Protein AF-A0A0F6RC29-F1 (afdb_monomer_lite)

Organism: NCBI:txid914150

Secondary structure (DSSP, 8-state):
--HHHHHHHHHHHTT------------------TT-----EEEEETTTTEEEEES-GGG--HHHHHTTPPSSHHHHHHHHHHHHHTT--HHHHHHHHHHHH-

pLDDT: mean 78.15, std 18.76, range [49.47, 97.19]

Radius of gyration: 29.3 Å; chains: 1; bounding box: 39×80×54 Å

Sequence (102 aa):
MMKALALCLVLYVLSAPSFSGSANVKVTIKIPHTGQQSQAVRLFNYELDRFQIIRNPFSLTREECLAYLPPNHEKAIEILDLHIDKGREPYRALRLTYIGMS

Foldseek 3Di:
DPPVVVVVVVVVVPPDPPPPDPPPPPPDPPPDDDPDPQVFDWAQFQVVRGIDTDRDLLPDDLVNLQRRDDPVSPQLNVQQVVCVVVVDRSSVSSVVSVVVVD

Structure (mmCIF, N/CA/C/O backbone):
data_AF-A0A0F6RC29-F1
#
_entry.id   AF-A0A0F6RC29-F1
#
loop_
_atom_site.group_PDB
_atom_site.id
_atom_site.type_symbol
_atom_site.label_atom_id
_atom_site.label_alt_id
_atom_site.label_comp_id
_atom_site.label_asym_id
_atom_site.label_entity_id
_atom_site.label_seq_id
_atom_site.pdbx_PDB_ins_code
_atom_site.Cartn_x
_atom_site.Cartn_y
_atom_site.Cartn_z
_atom_site.occupancy
_atom_site.B_iso_or_equiv
_atom_site.auth_seq_id
_atom_site.auth_comp_id
_atom_site.auth_asym_id
_atom_site.auth_atom_id
_atom_site.pdbx_PDB_model_num
ATOM 1 N N . MET A 1 1 ? 23.336 67.166 39.856 1.00 51.69 1 MET A N 1
ATOM 2 C CA . MET A 1 1 ? 22.241 66.324 39.317 1.00 51.69 1 MET A CA 1
ATOM 3 C C . MET A 1 1 ? 22.669 64.906 38.899 1.00 51.69 1 MET A C 1
ATOM 5 O O . MET A 1 1 ? 21.807 64.147 38.494 1.00 51.69 1 MET A O 1
ATOM 9 N N . MET A 1 2 ? 23.937 64.482 39.057 1.00 52.16 2 MET A N 1
ATOM 10 C CA . MET A 1 2 ? 24.372 63.115 38.684 1.00 52.16 2 MET A CA 1
ATOM 11 C C . MET A 1 2 ? 24.290 62.057 39.802 1.00 52.16 2 MET A C 1
ATOM 13 O O . MET A 1 2 ? 24.380 60.869 39.524 1.00 52.16 2 MET A O 1
ATOM 17 N N . LYS A 1 3 ? 24.091 62.452 41.069 1.00 49.47 3 LYS A N 1
ATOM 18 C CA . LYS A 1 3 ? 24.072 61.502 42.201 1.00 49.47 3 LYS A CA 1
ATOM 19 C C . LYS A 1 3 ? 22.765 60.701 42.318 1.00 49.47 3 LYS A C 1
ATOM 21 O O . LYS A 1 3 ? 22.790 59.582 42.812 1.00 49.47 3 LYS A O 1
ATOM 26 N N . ALA A 1 4 ? 21.646 61.247 41.836 1.00 56.31 4 ALA A N 1
ATOM 27 C CA . ALA A 1 4 ? 20.337 60.590 41.916 1.00 56.31 4 ALA A CA 1
ATOM 28 C C . ALA A 1 4 ? 20.179 59.442 40.899 1.00 56.31 4 ALA A C 1
ATOM 30 O O . ALA A 1 4 ? 19.590 58.417 41.220 1.00 56.31 4 ALA A O 1
ATOM 31 N N . LEU A 1 5 ? 20.774 59.576 39.705 1.00 55.19 5 LEU A N 1
ATOM 32 C CA . LEU A 1 5 ? 20.736 58.549 38.653 1.00 55.19 5 LEU A CA 1
ATOM 33 C C . LEU A 1 5 ? 21.456 57.257 39.063 1.00 55.19 5 LEU A C 1
ATOM 35 O O . LEU A 1 5 ? 20.978 56.167 38.761 1.00 55.19 5 LEU A O 1
ATOM 39 N N . ALA A 1 6 ? 22.562 57.373 39.804 1.00 59.03 6 ALA A N 1
ATOM 4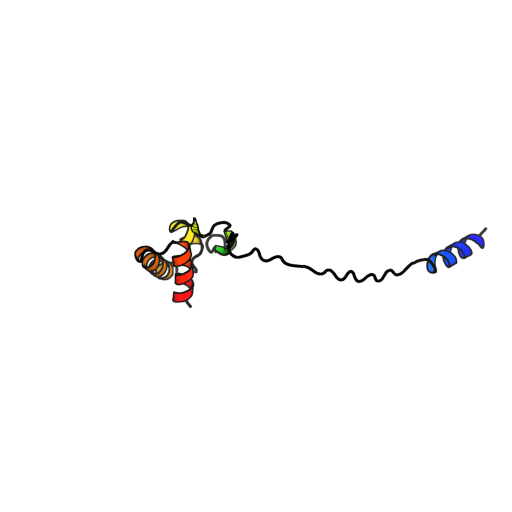0 C CA . ALA A 1 6 ? 23.296 56.216 40.309 1.00 59.03 6 ALA A CA 1
ATOM 41 C C . ALA A 1 6 ? 22.482 55.411 41.341 1.00 59.03 6 ALA A C 1
ATOM 43 O O . ALA A 1 6 ? 22.569 54.187 41.368 1.00 59.03 6 ALA A O 1
ATOM 44 N N . LEU A 1 7 ? 21.651 56.079 42.152 1.00 55.47 7 LEU A N 1
ATOM 45 C CA . LEU A 1 7 ? 20.857 55.425 43.196 1.00 55.47 7 LEU A CA 1
ATOM 46 C C . LEU A 1 7 ? 19.713 54.574 42.610 1.00 55.47 7 LEU A C 1
ATOM 48 O O . LEU A 1 7 ? 19.448 53.476 43.096 1.00 55.47 7 LEU A O 1
ATOM 52 N N . CYS A 1 8 ? 19.073 55.040 41.532 1.00 57.16 8 CYS A N 1
ATOM 53 C CA . CYS A 1 8 ? 18.014 54.290 40.845 1.00 57.16 8 CYS A CA 1
ATOM 54 C C . CYS A 1 8 ? 18.546 53.045 40.119 1.00 57.16 8 CYS A C 1
ATOM 56 O O . CYS A 1 8 ? 17.862 52.026 40.069 1.00 57.16 8 CYS A O 1
ATOM 58 N N . LEU A 1 9 ? 19.773 53.108 39.595 1.00 55.44 9 LEU A N 1
ATOM 59 C CA . LEU A 1 9 ? 20.395 51.993 38.878 1.00 55.44 9 LEU A CA 1
ATOM 60 C C . LEU A 1 9 ? 20.760 50.836 39.822 1.00 55.44 9 LEU A C 1
ATOM 62 O O . LEU A 1 9 ? 20.585 49.678 39.460 1.00 55.44 9 LEU A O 1
ATOM 66 N N . VAL A 1 10 ? 21.170 51.137 41.059 1.00 58.59 10 VAL A N 1
ATOM 67 C CA . VAL A 1 10 ? 21.461 50.121 42.088 1.00 58.59 10 VAL A CA 1
ATOM 68 C C . VAL A 1 10 ? 20.185 49.417 42.576 1.00 58.59 10 VAL A C 1
ATOM 70 O O . VAL A 1 10 ? 20.206 48.215 42.833 1.00 58.59 10 VAL A O 1
ATOM 73 N N . LEU A 1 11 ? 19.053 50.126 42.643 1.00 56.16 11 LEU A N 1
ATOM 74 C CA . LEU A 1 11 ? 17.767 49.558 43.074 1.00 56.16 11 LEU A CA 1
ATOM 75 C C . LEU A 1 11 ? 17.101 48.657 42.014 1.00 56.16 11 LEU A C 1
ATOM 77 O O . LEU A 1 11 ? 16.291 47.797 42.362 1.00 56.16 11 LEU A O 1
ATOM 81 N N . TYR A 1 12 ? 17.462 48.801 40.736 1.00 55.16 12 TYR A N 1
ATOM 82 C CA . TYR A 1 12 ? 16.912 47.974 39.655 1.00 55.16 12 TYR A CA 1
ATOM 83 C C . TYR A 1 12 ? 17.540 46.569 39.598 1.00 55.16 12 TYR A C 1
ATOM 85 O O . TYR A 1 12 ? 16.886 45.608 39.205 1.00 55.16 12 TYR A O 1
ATOM 93 N N . VAL A 1 13 ? 18.793 46.410 40.041 1.00 57.12 13 VAL A N 1
ATOM 94 C CA . VAL A 1 13 ? 19.497 45.110 39.994 1.00 57.12 13 VAL A CA 1
ATOM 95 C C . VAL A 1 13 ? 18.969 44.126 41.050 1.00 57.12 13 VAL A C 1
ATOM 97 O O . VAL A 1 13 ? 19.040 42.916 40.864 1.00 57.12 13 VAL A O 1
ATOM 100 N N . LEU A 1 14 ? 18.391 44.629 42.144 1.00 55.25 14 LEU A N 1
ATOM 101 C CA . LEU A 1 14 ? 17.901 43.813 43.265 1.00 55.25 14 LEU A CA 1
ATOM 102 C C . LEU A 1 14 ? 16.454 43.320 43.109 1.00 55.25 14 LEU A C 1
ATOM 104 O O . LEU A 1 14 ? 15.978 42.565 43.953 1.00 55.25 14 LEU A O 1
ATOM 108 N N . SER A 1 15 ? 15.742 43.737 42.061 1.00 52.56 15 SER A N 1
ATOM 109 C CA . SER A 1 15 ? 14.300 43.498 41.909 1.00 52.56 15 SER A CA 1
ATOM 110 C C . SER A 1 15 ? 13.937 42.556 40.760 1.00 52.56 15 SER A C 1
ATOM 112 O O . SER A 1 15 ? 12.786 42.532 40.339 1.00 52.56 15 SER A O 1
ATOM 114 N N . ALA A 1 16 ? 14.874 41.734 40.278 1.00 56.34 16 ALA A N 1
ATOM 115 C CA . ALA A 1 16 ? 14.546 40.627 39.384 1.00 56.34 16 ALA A CA 1
ATOM 116 C C . ALA A 1 16 ? 14.184 39.378 40.211 1.00 56.34 16 ALA A C 1
ATOM 118 O O . ALA A 1 16 ? 15.090 38.663 40.648 1.00 56.34 16 ALA A O 1
ATOM 119 N N . PRO A 1 17 ? 12.894 39.069 40.449 1.00 54.81 17 PRO A N 1
ATOM 120 C CA . PRO A 1 17 ? 12.523 37.763 40.956 1.00 54.81 17 PRO A CA 1
ATOM 121 C C . PRO A 1 17 ? 12.832 36.746 39.855 1.00 54.81 17 PRO A C 1
ATOM 123 O O . PRO A 1 17 ? 12.126 36.639 38.852 1.00 54.81 17 PRO A O 1
ATOM 126 N N . SER A 1 18 ? 13.917 36.001 40.029 1.00 51.88 18 SER A N 1
ATOM 127 C CA . SER A 1 18 ? 14.228 34.815 39.243 1.00 51.88 18 SER A CA 1
ATOM 128 C C . SER A 1 18 ? 13.227 33.716 39.598 1.00 51.88 18 SER A C 1
ATOM 130 O O . SER A 1 18 ? 13.506 32.793 40.359 1.00 51.88 18 SER A O 1
ATOM 132 N N . PHE A 1 19 ? 12.022 33.813 39.035 1.00 55.06 19 PHE A N 1
ATOM 133 C CA . PHE A 1 19 ? 11.081 32.702 38.992 1.00 55.06 19 PHE A CA 1
ATOM 134 C C . PHE A 1 19 ? 11.643 31.629 38.052 1.00 55.06 19 PHE A C 1
ATOM 136 O O . PHE A 1 19 ? 11.284 31.539 36.882 1.00 55.06 19 PHE A O 1
ATOM 143 N N . SER A 1 20 ? 12.529 30.783 38.582 1.00 54.03 20 SER A N 1
ATOM 144 C CA . SER A 1 20 ? 12.806 29.459 38.022 1.00 54.03 2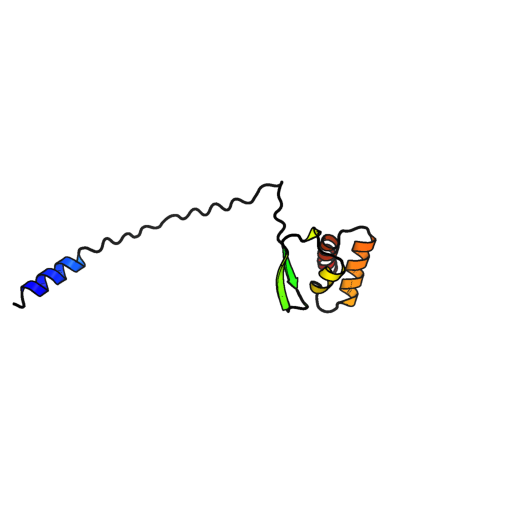0 SER A CA 1
ATOM 145 C C . SER A 1 20 ? 11.627 28.544 38.365 1.00 54.03 20 SER A C 1
ATOM 147 O O . SER A 1 20 ? 11.691 27.673 39.231 1.00 54.03 20 SER A O 1
ATOM 149 N N . GLY A 1 21 ? 10.483 28.829 37.748 1.00 51.47 21 GLY A N 1
ATOM 150 C CA . GLY A 1 21 ? 9.303 27.984 37.816 1.00 51.47 21 GLY A CA 1
ATOM 151 C C . GLY A 1 21 ? 9.429 26.892 36.769 1.00 51.47 21 GLY A C 1
ATOM 152 O O . GLY A 1 21 ? 9.016 27.084 35.629 1.00 51.47 21 GLY A O 1
ATOM 153 N N . SER A 1 22 ? 9.994 25.742 37.135 1.00 54.59 22 SER A N 1
ATOM 154 C CA . SER A 1 22 ? 9.821 24.536 36.327 1.00 54.59 22 SER A CA 1
ATOM 155 C C . SER A 1 22 ? 8.360 24.110 36.445 1.00 54.59 22 SER A C 1
ATOM 157 O O . SER A 1 22 ? 7.946 23.489 37.427 1.00 54.59 22 SER A O 1
ATOM 159 N N . ALA A 1 23 ? 7.542 24.504 35.470 1.00 61.66 23 ALA A N 1
ATOM 160 C CA . ALA A 1 23 ? 6.227 23.919 35.309 1.00 61.66 23 ALA A CA 1
ATOM 161 C C . ALA A 1 23 ? 6.444 22.453 34.919 1.00 61.66 23 ALA A C 1
ATOM 163 O O . ALA A 1 23 ? 6.865 22.152 33.804 1.00 61.66 23 ALA A O 1
ATOM 164 N N . ASN A 1 24 ? 6.182 21.534 35.849 1.00 52.88 24 ASN A N 1
ATOM 165 C CA . ASN A 1 24 ? 6.071 20.112 35.544 1.00 52.88 24 ASN A CA 1
ATOM 166 C C . ASN A 1 24 ? 4.874 19.931 34.594 1.00 52.88 24 ASN A C 1
ATOM 168 O O . ASN A 1 24 ? 3.735 19.743 35.025 1.00 52.88 24 ASN A O 1
ATOM 172 N N . VAL A 1 25 ? 5.113 20.058 33.286 1.00 59.06 25 VAL A N 1
ATOM 173 C CA . VAL A 1 25 ? 4.090 19.861 32.257 1.00 59.06 25 VAL A CA 1
ATOM 174 C C . VAL A 1 25 ? 3.853 18.362 32.130 1.00 59.06 25 VAL A C 1
ATOM 176 O O . VAL A 1 25 ? 4.511 17.656 31.370 1.00 59.06 25 VAL A O 1
ATOM 179 N N . LYS A 1 26 ? 2.897 17.851 32.908 1.00 51.41 26 LYS A N 1
ATOM 180 C CA . LYS A 1 26 ? 2.435 16.469 32.793 1.00 51.41 26 LYS A CA 1
ATOM 181 C C . LYS A 1 26 ? 1.553 16.340 31.552 1.00 51.41 26 LYS A C 1
ATOM 183 O O . LYS A 1 26 ? 0.333 16.481 31.619 1.00 51.41 26 LYS A O 1
ATOM 188 N N . VAL A 1 27 ? 2.176 16.068 30.407 1.00 60.19 27 VAL A N 1
ATOM 189 C CA . VAL A 1 27 ? 1.458 15.745 29.169 1.00 60.19 27 VAL A CA 1
ATOM 190 C C . VAL A 1 27 ? 0.781 14.388 29.352 1.00 60.19 27 VAL A C 1
ATOM 192 O O . VAL A 1 27 ? 1.420 13.341 29.307 1.00 60.19 27 VAL A O 1
ATOM 195 N N . THR A 1 28 ? -0.529 14.398 29.593 1.00 59.28 28 THR A N 1
ATOM 196 C CA . THR A 1 28 ? -1.329 13.170 29.611 1.00 59.28 28 THR A CA 1
ATOM 197 C C . THR A 1 28 ? -1.874 12.944 28.209 1.00 59.28 28 THR A C 1
ATOM 199 O O . THR A 1 28 ? -2.868 13.554 27.815 1.00 59.28 28 THR A O 1
ATOM 202 N N . ILE A 1 29 ? -1.212 12.081 27.441 1.00 61.38 29 ILE A N 1
ATOM 203 C CA . ILE A 1 29 ? -1.716 11.650 26.137 1.00 61.38 29 ILE A CA 1
ATOM 204 C C . ILE A 1 29 ? -2.871 10.684 26.400 1.00 61.38 29 ILE A C 1
ATOM 206 O O . ILE A 1 29 ? -2.665 9.535 26.787 1.00 61.38 29 ILE A O 1
ATOM 210 N N . LYS A 1 30 ? -4.106 11.157 26.219 1.00 55.44 30 LYS A N 1
ATOM 211 C CA . LYS A 1 30 ? -5.282 10.285 26.197 1.00 55.44 30 LYS A CA 1
ATOM 212 C C . LYS A 1 30 ? -5.270 9.530 24.874 1.00 55.44 30 LYS A C 1
ATOM 214 O O . LYS A 1 30 ? -5.661 10.076 23.847 1.00 55.44 30 LYS A O 1
ATOM 219 N N . ILE A 1 31 ? -4.786 8.293 24.900 1.00 58.81 31 ILE A N 1
ATOM 220 C CA . ILE A 1 31 ? -4.916 7.374 23.770 1.00 58.81 31 ILE A CA 1
ATOM 221 C C . ILE A 1 31 ? -6.401 6.982 23.717 1.00 58.81 31 ILE A C 1
ATOM 223 O O . ILE A 1 31 ? -6.889 6.400 24.689 1.00 58.81 31 ILE A O 1
ATOM 227 N N . PRO A 1 32 ? -7.156 7.351 22.665 1.00 51.78 32 PRO A N 1
ATOM 228 C CA . PRO A 1 32 ? -8.581 7.060 22.605 1.00 51.78 32 PRO A CA 1
ATOM 229 C C . PRO A 1 32 ? -8.803 5.546 22.662 1.00 51.78 32 PRO A C 1
ATOM 231 O O . PRO A 1 32 ? -8.201 4.779 21.911 1.00 51.78 32 PRO A O 1
ATOM 234 N N . HIS A 1 33 ? -9.646 5.130 23.608 1.00 50.91 33 HIS A N 1
ATOM 235 C CA . HIS A 1 33 ? -9.987 3.736 23.834 1.00 50.91 33 HIS A CA 1
ATOM 236 C C . HIS A 1 33 ? -10.659 3.103 22.604 1.00 50.91 33 HIS A C 1
ATOM 238 O O . HIS A 1 33 ? -11.372 3.745 21.833 1.00 50.91 33 HIS A O 1
ATOM 244 N N . THR A 1 34 ? -10.392 1.807 22.476 1.00 50.69 34 THR A N 1
ATOM 245 C CA . THR A 1 34 ? -10.844 0.757 21.548 1.00 50.69 34 THR A CA 1
ATOM 246 C C . THR A 1 34 ? -12.341 0.757 21.186 1.00 50.69 34 THR A C 1
ATOM 248 O O . THR A 1 34 ? -13.054 -0.202 21.463 1.00 50.69 34 THR A O 1
ATOM 251 N N . GLY A 1 35 ? -12.825 1.817 20.541 1.00 49.47 35 GLY A N 1
ATOM 252 C CA . GLY A 1 35 ? -14.201 1.909 20.028 1.00 49.47 35 GLY A CA 1
ATOM 253 C C . GLY A 1 35 ? -14.385 2.931 18.904 1.00 49.47 35 GLY A C 1
ATOM 254 O O . GLY A 1 35 ? -15.246 2.760 18.050 1.00 49.47 35 GLY A O 1
ATOM 255 N N . GLN A 1 36 ? -13.522 3.945 18.834 1.00 50.78 36 GLN A N 1
ATOM 256 C CA . GLN A 1 36 ? -13.397 4.835 17.681 1.00 50.78 36 GLN A CA 1
ATOM 257 C C . GLN A 1 36 ? -11.924 4.890 17.303 1.00 50.78 36 GLN A C 1
ATOM 259 O O . GLN A 1 36 ? -11.167 5.746 17.764 1.00 50.78 36 GLN A O 1
ATOM 264 N N . GLN A 1 37 ? -11.489 3.919 16.498 1.00 54.03 37 GLN A N 1
ATOM 265 C CA . GLN A 1 37 ? -10.184 4.011 15.870 1.00 54.03 37 GLN A CA 1
ATOM 266 C C . GLN A 1 37 ? -10.259 5.182 14.883 1.00 54.03 37 GLN A C 1
ATOM 268 O O . GLN A 1 37 ? -10.775 5.062 13.777 1.00 54.03 37 GLN A O 1
ATOM 273 N N . SER A 1 38 ? -9.759 6.339 15.299 1.00 55.12 38 SER A N 1
ATOM 274 C CA . SER A 1 38 ? -9.301 7.355 14.363 1.00 55.12 38 SER A CA 1
ATOM 275 C C . SER A 1 38 ? -8.081 6.743 13.663 1.00 55.12 38 SER A C 1
ATOM 277 O O . SER A 1 38 ? -6.956 6.869 14.136 1.00 55.12 38 SER A O 1
ATOM 279 N N . GLN A 1 39 ? -8.310 5.933 12.623 1.00 71.12 39 GLN A N 1
ATOM 280 C CA . GLN A 1 39 ? -7.286 5.113 11.955 1.00 71.12 39 GLN A CA 1
ATOM 281 C C . GLN A 1 39 ? -6.492 5.948 10.957 1.00 71.12 39 GLN A C 1
ATOM 283 O O . GLN A 1 39 ? -6.188 5.485 9.864 1.00 71.12 39 GLN A O 1
ATOM 288 N N . ALA A 1 40 ? -6.179 7.197 11.292 1.00 87.19 40 ALA A N 1
ATOM 289 C CA . ALA A 1 40 ? -5.303 7.963 10.435 1.00 87.19 40 ALA A CA 1
ATOM 290 C C . ALA A 1 40 ? -3.953 7.234 10.363 1.00 87.19 40 ALA A C 1
ATOM 292 O O . ALA A 1 40 ? -3.275 7.081 11.379 1.00 87.19 40 ALA A O 1
ATOM 293 N N . VAL A 1 41 ? -3.578 6.753 9.181 1.00 90.75 41 VAL A N 1
ATOM 294 C CA . VAL A 1 41 ? -2.307 6.053 8.965 1.00 90.75 41 VAL A CA 1
ATOM 295 C C . VAL A 1 41 ? -1.395 6.907 8.117 1.00 90.75 41 VAL A C 1
ATOM 297 O O . VAL A 1 41 ? -1.833 7.629 7.221 1.00 90.75 41 VAL A O 1
ATOM 300 N N . ARG A 1 42 ? -0.103 6.829 8.417 1.00 93.94 42 ARG A N 1
ATOM 301 C CA . ARG A 1 42 ? 0.930 7.484 7.631 1.00 93.94 42 ARG A CA 1
ATOM 302 C C . ARG A 1 42 ? 1.478 6.478 6.625 1.00 93.94 42 ARG A C 1
ATOM 304 O O . ARG A 1 42 ? 2.080 5.492 7.037 1.00 93.94 42 ARG A O 1
ATOM 311 N N . LEU A 1 43 ? 1.271 6.733 5.337 1.00 93.94 43 LEU A N 1
ATOM 312 C CA . LEU A 1 43 ? 1.795 5.923 4.233 1.00 93.94 43 LEU A CA 1
ATOM 313 C C . LEU A 1 43 ? 2.774 6.757 3.410 1.00 93.94 43 LEU A C 1
ATOM 315 O O . LEU A 1 43 ? 2.607 7.972 3.297 1.00 93.94 43 LEU A O 1
ATOM 319 N N . PHE A 1 44 ? 3.814 6.125 2.872 1.00 94.81 44 PHE A N 1
ATOM 320 C CA . PHE A 1 44 ? 4.716 6.782 1.932 1.00 94.81 44 PHE A CA 1
ATOM 321 C C . PHE A 1 44 ? 4.145 6.645 0.525 1.00 94.81 44 PHE A C 1
ATOM 323 O O . PHE A 1 44 ? 3.949 5.529 0.054 1.00 94.81 44 PHE A O 1
ATOM 330 N N . ASN A 1 45 ? 3.828 7.772 -0.106 1.00 95.94 45 ASN A N 1
ATOM 331 C CA . ASN A 1 45 ? 3.370 7.816 -1.484 1.00 95.94 45 ASN A CA 1
ATOM 332 C C . ASN A 1 45 ? 4.600 7.941 -2.390 1.00 95.94 45 ASN A C 1
ATOM 334 O O . ASN A 1 45 ? 5.315 8.942 -2.311 1.00 95.94 45 ASN A O 1
ATOM 338 N N . TYR A 1 46 ? 4.837 6.922 -3.211 1.00 93.19 46 TYR A N 1
ATOM 339 C CA . TYR A 1 46 ? 5.984 6.832 -4.110 1.00 93.19 46 TYR A CA 1
ATOM 340 C C . TYR A 1 46 ? 5.806 7.674 -5.379 1.00 93.19 46 TYR A C 1
ATOM 342 O O . TYR A 1 46 ? 6.801 8.116 -5.942 1.00 93.19 46 TYR A O 1
ATOM 350 N N . GLU A 1 47 ? 4.572 7.968 -5.799 1.00 92.62 47 GLU A N 1
ATOM 351 C CA . GLU A 1 47 ? 4.311 8.893 -6.916 1.00 92.62 47 GLU A CA 1
ATOM 352 C C . GLU A 1 47 ? 4.629 10.346 -6.538 1.00 92.62 47 GLU A C 1
ATOM 354 O O . GLU A 1 47 ? 5.118 11.125 -7.352 1.00 92.62 47 GLU A O 1
ATOM 359 N N . LEU A 1 48 ? 4.345 10.717 -5.288 1.00 94.75 48 LEU A N 1
ATOM 360 C CA . LEU A 1 48 ? 4.543 12.068 -4.757 1.00 94.75 48 LEU A CA 1
ATOM 361 C C . LEU A 1 48 ? 5.853 12.232 -3.976 1.00 94.75 48 LEU A C 1
ATOM 363 O O . LEU A 1 48 ? 6.087 13.316 -3.437 1.00 94.75 48 LEU A O 1
ATOM 367 N N . ASP A 1 49 ? 6.638 11.161 -3.853 1.00 95.06 49 ASP A N 1
ATOM 368 C CA . ASP A 1 49 ? 7.875 11.072 -3.068 1.00 95.06 49 ASP A CA 1
ATOM 369 C C . ASP A 1 49 ? 7.747 11.671 -1.651 1.00 95.06 49 ASP A C 1
ATOM 371 O O . ASP A 1 49 ? 8.580 12.443 -1.169 1.00 95.06 49 ASP A O 1
ATOM 375 N N . ARG A 1 50 ? 6.628 11.386 -0.967 1.00 96.06 50 ARG A N 1
ATOM 376 C CA . ARG A 1 50 ? 6.351 11.959 0.361 1.00 96.06 50 ARG A CA 1
ATOM 377 C C . ARG A 1 50 ? 5.386 11.136 1.194 1.00 96.06 50 ARG A C 1
ATOM 379 O O . ARG A 1 50 ? 4.523 10.419 0.696 1.00 96.06 50 ARG A O 1
ATOM 386 N N . PHE A 1 51 ? 5.448 11.343 2.505 1.00 96.69 51 PHE A N 1
ATOM 387 C CA . PHE A 1 51 ? 4.460 10.783 3.421 1.00 96.69 51 PHE A CA 1
ATOM 388 C C . PHE A 1 51 ? 3.112 11.508 3.342 1.00 96.69 51 PHE A C 1
ATOM 390 O O . PHE A 1 51 ? 3.051 12.737 3.381 1.00 96.69 51 PHE A O 1
ATOM 397 N N . GLN A 1 52 ? 2.031 10.733 3.333 1.00 95.94 52 GLN A N 1
ATOM 398 C CA . GLN A 1 52 ? 0.653 11.204 3.417 1.00 95.94 52 GLN A CA 1
ATOM 399 C C . GLN A 1 52 ? -0.048 10.626 4.647 1.00 95.94 52 GLN A C 1
ATOM 401 O O . GLN A 1 52 ? 0.217 9.496 5.059 1.00 95.94 52 GLN A O 1
ATOM 406 N N . ILE A 1 53 ? -0.955 11.413 5.231 1.00 94.62 53 ILE A N 1
ATOM 407 C CA . ILE A 1 53 ? -1.832 10.974 6.320 1.00 94.62 53 ILE A CA 1
ATOM 408 C C . ILE A 1 53 ? -3.190 10.620 5.719 1.00 94.62 53 ILE A C 1
ATOM 410 O O . ILE A 1 53 ? -3.934 11.505 5.294 1.00 94.62 53 ILE A O 1
ATOM 414 N N . ILE A 1 54 ? -3.523 9.334 5.724 1.00 93.44 54 ILE A N 1
ATOM 415 C CA . ILE A 1 54 ? -4.793 8.812 5.226 1.00 93.44 54 ILE A CA 1
ATOM 416 C C . ILE A 1 54 ? -5.734 8.653 6.405 1.00 93.44 54 ILE A C 1
ATOM 418 O O . ILE A 1 54 ? -5.542 7.770 7.233 1.00 93.44 54 ILE A O 1
ATOM 422 N N . ARG A 1 55 ? -6.734 9.538 6.501 1.00 90.25 55 ARG A N 1
ATOM 423 C CA . ARG A 1 55 ? -7.663 9.599 7.644 1.00 90.25 55 ARG A CA 1
ATOM 424 C C . ARG A 1 55 ? -8.581 8.378 7.738 1.00 90.25 55 ARG A C 1
ATOM 426 O O . ARG A 1 55 ? -8.950 8.001 8.845 1.00 90.25 55 ARG A O 1
ATOM 433 N N . ASN A 1 56 ? -8.927 7.784 6.597 1.00 91.94 56 ASN A N 1
ATOM 434 C CA . ASN A 1 56 ? -9.696 6.548 6.506 1.00 91.94 56 ASN A CA 1
ATOM 435 C C . ASN A 1 56 ? -9.004 5.583 5.531 1.00 91.94 56 ASN A C 1
ATOM 437 O O . ASN A 1 56 ? -9.255 5.636 4.333 1.00 91.94 56 ASN A O 1
ATOM 441 N N . PRO A 1 57 ? -8.093 4.725 6.002 1.00 91.56 57 PRO A N 1
ATOM 442 C CA . PRO A 1 57 ? -7.384 3.815 5.115 1.00 91.56 57 PRO A CA 1
ATOM 443 C C . PRO A 1 57 ? -8.272 2.696 4.575 1.00 91.56 57 PRO A C 1
ATOM 445 O O . PRO A 1 57 ? -7.988 2.165 3.513 1.00 91.56 57 PRO A O 1
ATOM 448 N N . PHE A 1 58 ? -9.363 2.342 5.256 1.00 91.56 58 PHE A N 1
ATOM 449 C CA . PHE A 1 58 ? -10.252 1.267 4.804 1.00 91.56 58 PHE A CA 1
ATOM 450 C C . PHE A 1 58 ? -11.151 1.678 3.638 1.00 91.56 58 PHE A C 1
ATOM 452 O O . PHE A 1 58 ? -11.783 0.814 3.047 1.00 91.56 58 PHE A O 1
ATOM 459 N N . SER A 1 59 ? -11.200 2.968 3.294 1.00 92.25 59 SER A N 1
ATOM 460 C CA . SER A 1 59 ? -11.844 3.431 2.065 1.00 92.25 59 SER A CA 1
ATOM 461 C C . SER A 1 59 ? -10.905 3.462 0.859 1.00 92.25 59 SER A C 1
ATOM 463 O O . SER A 1 59 ? -11.358 3.872 -0.202 1.00 92.25 59 SER A O 1
ATOM 465 N N . LEU A 1 60 ? -9.627 3.087 1.013 1.00 94.31 60 LEU A N 1
ATOM 466 C CA . LEU A 1 60 ? -8.691 3.068 -0.111 1.00 94.31 60 LEU A CA 1
ATOM 467 C C . LEU A 1 60 ? -9.129 2.040 -1.155 1.00 94.31 60 LEU A C 1
ATOM 469 O O . LEU A 1 60 ? -9.387 0.883 -0.809 1.00 94.31 60 LEU A O 1
ATOM 473 N N . THR A 1 61 ? -9.158 2.441 -2.423 1.00 96.94 61 THR A N 1
ATOM 474 C CA . THR A 1 61 ? -9.371 1.514 -3.542 1.00 96.94 61 THR A CA 1
ATOM 475 C C . THR A 1 61 ? -8.081 0.781 -3.908 1.00 96.94 61 THR A C 1
ATOM 477 O O . THR A 1 61 ? -6.991 1.106 -3.424 1.00 96.94 61 THR A O 1
ATOM 480 N N . ARG A 1 62 ? -8.186 -0.223 -4.788 1.00 95.56 62 ARG A N 1
ATOM 481 C CA . ARG A 1 62 ? -7.013 -0.899 -5.357 1.00 95.56 62 ARG A CA 1
ATOM 482 C C . ARG A 1 62 ? -6.086 0.105 -6.048 1.00 95.56 62 ARG A C 1
ATOM 484 O O . ARG A 1 62 ? -4.882 0.061 -5.834 1.00 95.56 62 ARG A O 1
ATOM 491 N N . GLU A 1 63 ? -6.645 0.999 -6.857 1.00 96.38 63 GLU A N 1
ATOM 492 C CA . GLU A 1 63 ? -5.912 1.979 -7.664 1.00 96.38 63 GLU A CA 1
ATOM 493 C C . GLU A 1 63 ? -5.167 2.970 -6.773 1.00 96.38 63 GLU A C 1
ATOM 495 O O . GLU A 1 63 ? -3.984 3.218 -6.982 1.00 96.38 63 GLU A O 1
ATOM 500 N N . GLU A 1 64 ? -5.824 3.470 -5.724 1.00 95.94 64 GLU A N 1
ATOM 501 C CA . GLU A 1 64 ? -5.183 4.347 -4.743 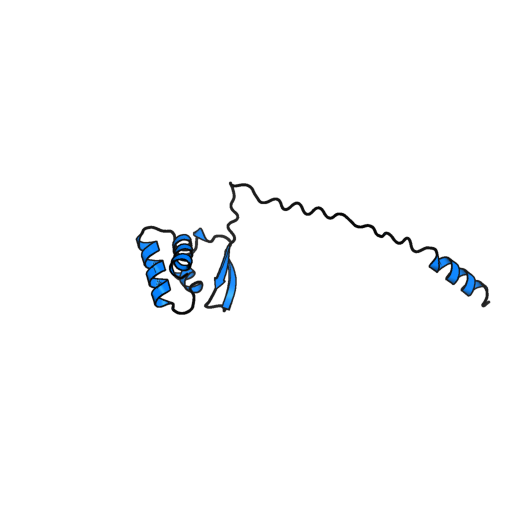1.00 95.94 64 GLU A CA 1
ATOM 502 C C . GLU A 1 64 ? -4.052 3.630 -3.992 1.00 95.94 64 GLU A C 1
ATOM 504 O O . GLU A 1 64 ? -3.055 4.257 -3.639 1.00 95.94 64 GLU A O 1
ATOM 509 N N . CYS A 1 65 ? -4.162 2.313 -3.771 1.00 95.56 65 CYS A N 1
ATOM 510 C CA . CYS A 1 65 ? -3.102 1.533 -3.130 1.00 95.56 65 CYS A CA 1
ATOM 511 C C . CYS A 1 65 ? -1.810 1.472 -3.962 1.00 95.56 65 CYS A C 1
ATOM 513 O O . CYS A 1 65 ? -0.734 1.335 -3.375 1.00 95.56 65 CYS A O 1
ATOM 515 N N . LEU A 1 66 ? -1.892 1.598 -5.292 1.00 95.12 66 LEU A N 1
ATOM 516 C CA . LEU A 1 66 ? -0.728 1.516 -6.184 1.00 95.12 66 LEU A CA 1
ATOM 517 C C . LEU A 1 66 ? 0.280 2.633 -5.913 1.00 95.12 66 LEU A C 1
ATOM 519 O O . LEU A 1 66 ? 1.480 2.369 -5.870 1.00 95.12 66 LEU A O 1
ATOM 523 N N . ALA A 1 67 ? -0.208 3.839 -5.610 1.00 95.38 67 ALA A N 1
ATOM 524 C CA . ALA A 1 67 ? 0.631 4.996 -5.306 1.00 95.38 67 ALA A CA 1
ATOM 525 C C . ALA A 1 67 ? 1.506 4.804 -4.053 1.00 95.38 67 ALA A C 1
ATOM 527 O O . ALA A 1 67 ? 2.448 5.563 -3.818 1.00 95.38 67 ALA A O 1
ATOM 528 N N . TYR A 1 68 ? 1.204 3.797 -3.228 1.00 94.88 68 TYR A N 1
ATOM 529 C CA . TYR A 1 68 ? 1.949 3.473 -2.017 1.00 94.88 68 TYR A CA 1
ATOM 530 C C . TYR A 1 68 ? 2.904 2.279 -2.200 1.00 94.88 68 TYR A C 1
ATOM 532 O O . TYR A 1 68 ? 3.572 1.896 -1.244 1.00 94.88 68 TYR A O 1
ATOM 540 N N . LEU A 1 69 ? 3.036 1.684 -3.388 1.00 94.19 69 LEU A N 1
ATOM 541 C CA . LEU A 1 69 ? 3.958 0.561 -3.606 1.00 94.19 69 LEU A CA 1
ATOM 542 C C . LEU A 1 69 ? 5.392 1.019 -3.961 1.00 94.19 69 LEU A C 1
ATOM 544 O O . LEU A 1 69 ? 5.561 2.001 -4.680 1.00 94.19 69 LEU A O 1
ATOM 548 N N . PRO A 1 70 ? 6.436 0.313 -3.475 1.00 86.50 70 PRO A N 1
ATOM 549 C CA . PRO A 1 70 ? 7.839 0.655 -3.729 1.00 86.50 70 PRO A CA 1
ATOM 550 C C . PRO A 1 70 ? 8.290 0.406 -5.183 1.00 86.50 70 PRO A C 1
ATOM 552 O O . PRO A 1 70 ? 7.626 -0.326 -5.923 1.00 86.50 70 PRO A O 1
ATOM 555 N N . PRO A 1 71 ? 9.458 0.951 -5.594 1.00 74.75 71 PRO A N 1
ATOM 556 C CA . PRO A 1 71 ? 10.080 0.634 -6.883 1.00 74.75 71 PRO A CA 1
ATOM 557 C C . PRO A 1 71 ? 10.305 -0.886 -7.031 1.00 74.75 71 PRO A C 1
ATOM 559 O O . PRO A 1 71 ? 10.658 -1.551 -6.059 1.00 74.75 71 PRO A O 1
ATOM 562 N N . ASN A 1 72 ? 10.116 -1.421 -8.246 1.00 73.81 72 ASN A N 1
ATOM 563 C CA . ASN A 1 72 ? 9.766 -2.827 -8.581 1.00 73.81 72 ASN A 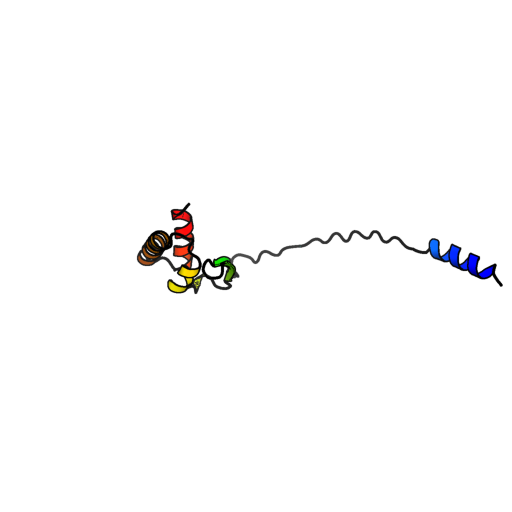CA 1
ATOM 564 C C . ASN A 1 72 ? 8.262 -3.134 -8.486 1.00 73.81 72 ASN A C 1
ATOM 566 O O . ASN A 1 72 ? 7.831 -4.138 -7.913 1.00 73.81 72 ASN A O 1
ATOM 570 N N . HIS A 1 73 ? 7.478 -2.245 -9.095 1.00 77.75 73 HIS A N 1
ATOM 571 C CA . HIS A 1 73 ? 6.025 -2.199 -9.010 1.00 77.75 73 HIS A CA 1
ATOM 572 C C . HIS A 1 73 ? 5.338 -3.518 -9.405 1.00 77.75 73 HIS A C 1
ATOM 574 O O . HIS A 1 73 ? 4.373 -3.893 -8.751 1.00 77.75 73 HIS A O 1
ATOM 580 N N . GLU A 1 74 ? 5.844 -4.252 -10.403 1.00 89.69 74 GLU A N 1
ATOM 581 C CA . GLU A 1 74 ? 5.174 -5.445 -10.953 1.00 89.69 74 GLU A CA 1
ATOM 582 C C . GLU A 1 74 ? 4.967 -6.561 -9.920 1.00 89.69 74 GLU A C 1
ATOM 584 O O . GLU A 1 74 ? 3.841 -7.003 -9.708 1.00 89.69 74 GLU A O 1
ATOM 589 N N . LYS A 1 75 ? 6.023 -6.971 -9.206 1.00 90.44 75 LYS A N 1
ATOM 590 C CA . LYS A 1 75 ? 5.914 -8.021 -8.179 1.00 90.44 75 LYS A CA 1
ATOM 591 C C . LYS A 1 75 ? 5.063 -7.566 -6.991 1.00 90.44 75 LYS A C 1
ATOM 593 O O . LYS A 1 75 ? 4.337 -8.358 -6.397 1.00 90.44 75 LYS A O 1
ATOM 598 N N . ALA A 1 76 ? 5.156 -6.287 -6.631 1.00 93.00 76 ALA A N 1
ATOM 599 C CA . ALA A 1 76 ? 4.352 -5.711 -5.560 1.00 93.00 76 ALA A CA 1
ATOM 600 C C . ALA A 1 76 ? 2.858 -5.670 -5.935 1.00 93.00 76 ALA A C 1
ATOM 602 O O . ALA A 1 76 ? 2.017 -5.986 -5.098 1.00 93.00 76 ALA A O 1
ATOM 603 N N . ILE A 1 77 ? 2.539 -5.342 -7.193 1.00 94.62 77 ILE A N 1
ATOM 604 C CA . ILE A 1 77 ? 1.179 -5.404 -7.746 1.00 94.62 77 ILE A CA 1
ATOM 605 C C . ILE A 1 77 ? 0.663 -6.835 -7.703 1.00 94.62 77 ILE A C 1
ATOM 607 O O . ILE A 1 77 ? -0.433 -7.056 -7.209 1.00 94.62 77 ILE A O 1
ATOM 611 N N . GLU A 1 78 ? 1.453 -7.807 -8.159 1.00 93.81 78 GLU A N 1
ATOM 612 C CA . GLU A 1 78 ? 1.036 -9.211 -8.181 1.00 93.81 78 GLU A CA 1
ATOM 613 C C . GLU A 1 78 ? 0.677 -9.719 -6.776 1.00 93.81 78 GLU A C 1
ATOM 615 O O . GLU A 1 78 ? -0.353 -10.362 -6.578 1.00 93.81 78 GLU A O 1
ATOM 620 N N . ILE A 1 79 ? 1.492 -9.386 -5.770 1.00 93.50 79 ILE A N 1
ATOM 621 C CA . ILE A 1 79 ? 1.223 -9.757 -4.375 1.00 93.50 79 ILE A CA 1
ATOM 622 C C . ILE A 1 79 ? -0.014 -9.020 -3.835 1.00 93.50 79 ILE A C 1
ATOM 624 O O . ILE A 1 79 ? -0.824 -9.626 -3.125 1.00 93.50 79 ILE A O 1
ATOM 628 N N . LEU A 1 80 ? -0.173 -7.734 -4.165 1.00 96.06 80 LEU A N 1
ATOM 629 C CA . LEU A 1 80 ? -1.345 -6.947 -3.785 1.00 96.06 80 LEU A CA 1
ATOM 630 C C . LEU A 1 80 ? -2.623 -7.573 -4.352 1.00 96.06 80 LEU A C 1
ATOM 632 O O . LEU A 1 80 ? -3.554 -7.856 -3.594 1.00 96.06 80 LEU A O 1
ATOM 636 N N . ASP A 1 81 ? -2.636 -7.834 -5.656 1.00 96.56 81 ASP A N 1
ATOM 637 C CA . ASP A 1 81 ? -3.761 -8.414 -6.384 1.00 96.56 81 ASP A CA 1
ATOM 638 C C . ASP A 1 81 ? -4.092 -9.807 -5.850 1.00 96.56 81 ASP A C 1
ATOM 640 O O . ASP A 1 81 ? -5.241 -10.075 -5.509 1.00 96.56 81 ASP A O 1
ATOM 644 N N . LEU A 1 82 ? -3.082 -10.648 -5.604 1.00 95.94 82 LEU A N 1
ATOM 645 C CA . LEU A 1 82 ? -3.269 -11.962 -4.987 1.00 95.94 82 LEU A CA 1
ATOM 646 C C . LEU A 1 82 ? -3.979 -11.884 -3.626 1.00 95.94 82 LEU A C 1
ATOM 648 O O . LEU A 1 82 ? -4.754 -12.775 -3.262 1.00 95.94 82 LEU A O 1
ATOM 652 N N . HIS A 1 83 ? -3.687 -10.864 -2.818 1.00 96.62 83 HIS A N 1
ATOM 653 C CA . HIS A 1 83 ? -4.365 -10.674 -1.539 1.00 96.62 83 HIS A CA 1
ATOM 654 C C . HIS A 1 83 ? -5.798 -10.170 -1.714 1.00 96.62 83 HIS A C 1
ATOM 656 O O . HIS A 1 83 ? -6.677 -10.637 -0.985 1.00 96.62 83 HIS A O 1
ATOM 662 N N . ILE A 1 84 ? -6.040 -9.270 -2.665 1.00 96.69 84 ILE A N 1
ATOM 663 C CA . ILE A 1 84 ? -7.381 -8.767 -2.982 1.00 96.69 84 ILE A CA 1
ATOM 664 C C . ILE A 1 84 ? -8.265 -9.902 -3.513 1.00 96.69 84 ILE A C 1
ATOM 666 O O . ILE A 1 84 ? -9.360 -10.102 -2.988 1.00 96.69 84 ILE A O 1
ATOM 670 N N . ASP A 1 85 ? -7.755 -10.725 -4.429 1.00 97.19 85 ASP A N 1
ATOM 671 C CA . ASP A 1 85 ? -8.452 -11.888 -4.998 1.00 97.19 85 ASP A CA 1
ATOM 672 C C . ASP A 1 85 ? -8.832 -12.927 -3.933 1.00 97.19 85 ASP A C 1
ATOM 674 O O . ASP A 1 85 ? -9.841 -13.623 -4.038 1.00 97.19 85 ASP A O 1
ATOM 678 N N . LYS A 1 86 ? -8.064 -12.998 -2.837 1.00 96.56 86 LYS A N 1
ATOM 679 C CA . LYS A 1 86 ? -8.382 -13.811 -1.648 1.00 96.56 86 LYS A CA 1
ATOM 680 C C . LYS A 1 86 ? -9.427 -13.168 -0.724 1.00 96.56 86 LYS A C 1
ATOM 682 O O . LYS A 1 86 ? -9.616 -13.637 0.402 1.00 96.56 86 LYS A O 1
ATOM 687 N N . GLY A 1 87 ? -10.081 -12.095 -1.160 1.00 95.31 87 GLY A N 1
ATOM 688 C CA . GLY A 1 87 ? -11.125 -11.383 -0.426 1.00 95.31 87 GLY A CA 1
ATOM 689 C C . GLY A 1 87 ? -10.594 -10.463 0.672 1.00 95.31 87 GLY A C 1
ATOM 690 O O . GLY A 1 87 ? -11.263 -10.268 1.689 1.00 95.31 87 GLY A O 1
ATOM 691 N N . ARG A 1 88 ? -9.366 -9.941 0.545 1.00 94.94 88 ARG A N 1
ATOM 692 C CA . ARG A 1 88 ? -8.842 -8.942 1.491 1.00 94.94 88 ARG A CA 1
ATOM 693 C C . ARG A 1 88 ?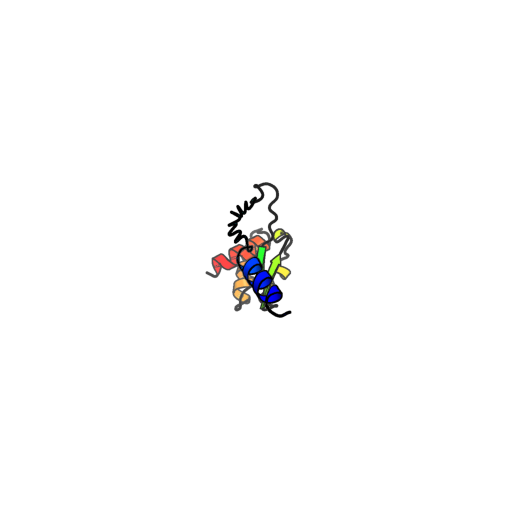 -9.172 -7.533 1.009 1.00 94.94 88 ARG A C 1
ATOM 695 O O . ARG A 1 88 ? -8.933 -7.200 -0.142 1.00 94.94 88 ARG A O 1
ATOM 702 N N . GLU A 1 89 ? -9.620 -6.689 1.938 1.00 95.38 89 GLU A N 1
ATOM 703 C CA . GLU A 1 89 ? -9.764 -5.245 1.706 1.00 95.38 89 GLU A CA 1
ATOM 704 C C . GLU A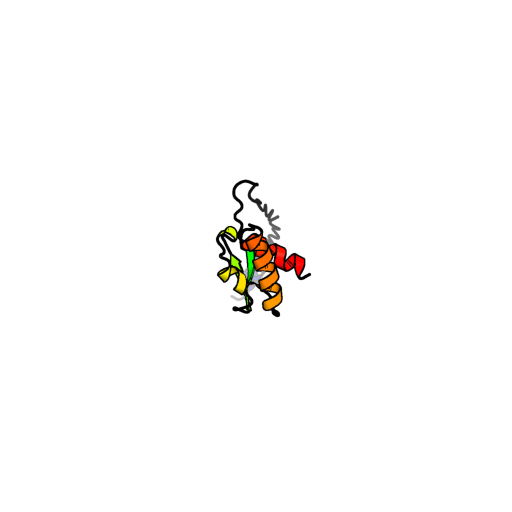 1 89 ? -8.452 -4.625 1.185 1.00 95.38 89 GLU A C 1
ATOM 706 O O . GLU A 1 89 ? -7.387 -4.994 1.703 1.00 95.38 89 GLU A O 1
ATOM 711 N N . PRO A 1 90 ? -8.489 -3.646 0.260 1.00 96.44 90 PRO A N 1
ATOM 712 C CA . PRO A 1 90 ? -7.292 -3.120 -0.405 1.00 96.44 90 PRO A CA 1
ATOM 713 C C . PRO A 1 90 ? -6.200 -2.649 0.560 1.00 96.44 90 PRO A C 1
ATOM 715 O O . PRO A 1 90 ? -5.045 -3.049 0.446 1.00 96.44 90 PRO A O 1
ATOM 718 N N . TYR A 1 91 ? -6.558 -1.901 1.606 1.00 95.06 91 TYR A N 1
ATOM 719 C CA . TYR A 1 91 ? -5.581 -1.465 2.607 1.00 95.06 91 TYR A CA 1
ATOM 720 C C . TYR A 1 91 ? -4.956 -2.623 3.403 1.00 95.06 91 TYR A C 1
ATOM 722 O O . TYR A 1 91 ? -3.771 -2.594 3.752 1.00 95.06 91 TYR A O 1
ATOM 730 N N . ARG A 1 92 ? -5.731 -3.676 3.692 1.00 94.31 92 ARG A N 1
ATOM 731 C CA . ARG A 1 92 ? -5.194 -4.878 4.349 1.00 94.31 92 ARG A CA 1
ATOM 732 C C . ARG A 1 92 ? -4.260 -5.629 3.404 1.00 94.31 92 ARG A C 1
ATOM 734 O O . ARG A 1 92 ? -3.211 -6.085 3.853 1.00 94.31 92 ARG A O 1
ATOM 741 N N . ALA A 1 93 ? -4.622 -5.731 2.129 1.00 96.62 93 ALA A N 1
ATOM 742 C CA . ALA A 1 93 ? -3.792 -6.327 1.091 1.00 96.62 93 ALA A CA 1
ATOM 743 C C . ALA A 1 93 ? -2.471 -5.557 0.916 1.00 96.62 93 ALA A C 1
ATOM 745 O O . ALA A 1 93 ? -1.403 -6.167 0.942 1.00 96.62 93 ALA A O 1
ATOM 746 N N . LEU A 1 94 ? -2.518 -4.223 0.879 1.00 95.19 94 LEU A N 1
ATOM 747 C CA . LEU A 1 94 ? -1.342 -3.351 0.840 1.00 95.19 94 LEU A CA 1
ATOM 748 C C . LEU A 1 94 ? -0.405 -3.617 2.026 1.00 95.19 94 LEU A C 1
ATOM 750 O O . LEU A 1 94 ? 0.797 -3.811 1.858 1.00 95.19 94 LEU A O 1
ATOM 754 N N . ARG A 1 95 ? -0.956 -3.714 3.240 1.00 93.62 95 ARG A N 1
ATOM 755 C CA . ARG A 1 95 ? -0.171 -4.055 4.434 1.00 93.62 95 ARG A CA 1
ATOM 756 C C . ARG A 1 95 ? 0.496 -5.427 4.363 1.00 93.62 95 ARG A C 1
ATOM 758 O O . ARG A 1 95 ? 1.625 -5.560 4.825 1.00 93.62 95 ARG A O 1
ATOM 765 N N . LEU A 1 96 ? -0.201 -6.435 3.843 1.00 93.44 96 LEU A N 1
ATOM 766 C CA . LEU A 1 96 ? 0.350 -7.781 3.668 1.00 93.44 96 LEU A CA 1
ATOM 767 C C . LEU A 1 96 ? 1.421 -7.814 2.575 1.00 93.44 96 LEU A C 1
ATOM 769 O O . LEU A 1 96 ? 2.413 -8.518 2.729 1.00 93.44 96 LEU A O 1
ATOM 773 N N . THR A 1 97 ? 1.267 -6.990 1.538 1.00 93.69 97 THR A N 1
ATOM 774 C CA . THR A 1 97 ? 2.246 -6.843 0.457 1.00 93.69 97 THR A CA 1
ATOM 775 C C . THR A 1 97 ? 3.603 -6.413 1.004 1.00 93.69 97 THR A C 1
ATOM 777 O O . THR A 1 97 ? 4.597 -7.078 0.739 1.00 93.69 97 THR A O 1
ATOM 780 N N . TYR A 1 98 ? 3.655 -5.393 1.869 1.00 90.12 98 TYR A N 1
ATOM 781 C CA . TYR A 1 98 ? 4.917 -4.994 2.510 1.00 90.12 98 TYR A CA 1
ATOM 782 C C . TYR A 1 98 ? 5.549 -6.105 3.358 1.00 90.12 98 TYR A C 1
ATOM 784 O O . TYR A 1 98 ? 6.772 -6.205 3.418 1.00 90.12 98 TYR A O 1
ATOM 792 N N . ILE A 1 99 ? 4.731 -6.944 4.003 1.00 87.12 99 ILE A N 1
ATOM 793 C CA . ILE A 1 99 ? 5.223 -8.086 4.785 1.00 87.12 99 ILE A CA 1
ATOM 794 C C . ILE A 1 99 ? 5.814 -9.153 3.856 1.00 87.12 99 ILE A C 1
ATOM 796 O O . ILE A 1 99 ? 6.859 -9.701 4.170 1.00 87.12 99 ILE A O 1
ATOM 800 N N . GLY A 1 100 ? 5.175 -9.432 2.716 1.00 81.56 100 GLY A N 1
ATOM 801 C CA . GLY A 1 100 ? 5.661 -10.406 1.731 1.00 81.56 100 GLY A CA 1
ATOM 802 C C . GLY A 1 100 ? 6.856 -9.934 0.894 1.00 81.56 100 GLY A C 1
ATOM 803 O O . GLY A 1 100 ? 7.476 -10.747 0.211 1.00 81.56 100 GLY A O 1
ATOM 804 N N . MET A 1 101 ? 7.165 -8.635 0.922 1.00 81.81 101 MET A N 1
ATOM 805 C CA . MET A 1 101 ? 8.321 -8.034 0.248 1.00 81.81 101 MET A CA 1
ATOM 806 C C . MET A 1 101 ? 9.558 -7.875 1.143 1.00 81.81 101 MET A C 1
ATOM 808 O O . MET A 1 101 ? 10.630 -7.585 0.612 1.00 81.81 101 MET A O 1
ATOM 812 N N . SER A 1 102 ? 9.395 -8.008 2.465 1.00 63.88 102 SER A N 1
ATOM 813 C CA . SER A 1 102 ? 10.487 -7.963 3.451 1.00 63.88 102 SER A CA 1
ATOM 814 C C . SER A 1 102 ? 11.182 -9.317 3.551 1.00 63.88 102 SER A C 1
ATOM 816 O O . SER A 1 102 ? 12.418 -9.315 3.731 1.00 63.88 102 SER A O 1
#